Protein AF-A0A2V3I6J8-F1 (afdb_monomer)

pLDDT: mean 91.91, std 4.67, range [73.75, 97.56]

Radius of gyration: 16.34 Å; Cα contacts (8 Å, |Δi|>4): 91; chains: 1; bounding box: 39×35×38 Å

Solvent-accessible surface area (backbone atoms only — not comparable to full-atom values): 6960 Å² total; per-residue (Å²): 141,86,84,88,86,58,94,87,46,56,70,59,50,52,55,50,51,53,54,43,64,70,42,98,73,55,76,89,83,82,50,71,50,82,62,100,64,90,50,94,89,46,43,68,54,52,52,83,50,73,69,36,24,52,51,27,43,47,44,69,74,68,51,56,46,94,79,57,83,61,76,94,60,72,52,86,66,86,58,93,82,61,66,100,66,64,64,66,62,50,44,57,52,25,51,50,33,47,54,53,32,55,77,60,68,52,72,101

Secondary structure (DSSP, 8-state):
------TT-HHHHHHHHHHHHHSSSPPPP-EE---SS--TTEE----SSHHHHHHHHHHHTT--GGG----S--SSS--TT--S--HHHHHHHHHHHHHHHHHTT---

Sequence (108 aa):
MILHAHGDNVPEWGSLLELAASTSTPSPLVLTHQTPGEIPGMHNPGGFTDGDRAACFVRSLGVPAASITMLGTRSDAVGRWSGATDAENKLAKLQWMDKVLGTLDLEY

Foldseek 3Di:
DDDDDDPPCVVVVVVVVVVQVPDPDRDDDAAEDADPDDDPRHHHLDDDDPQLSVVSVCVVVVDALVNDDRDPQDLQADDPPPPPDDGVVVSVSSVVSVVSCVVRVHDD

Structure (mmCIF, N/CA/C/O backbone):
data_AF-A0A2V3I6J8-F1
#
_entry.id   AF-A0A2V3I6J8-F1
#
loop_
_atom_site.group_PDB
_atom_site.id
_atom_site.type_symbol
_atom_site.label_atom_id
_atom_site.label_alt_id
_atom_site.label_comp_id
_atom_site.label_asym_id
_atom_site.label_entity_id
_atom_site.label_seq_id
_atom_site.pdbx_PDB_ins_code
_atom_site.Cartn_x
_atom_site.Cartn_y
_atom_site.Cartn_z
_atom_site.occupancy
_atom_site.B_iso_or_equiv
_atom_site.auth_seq_id
_atom_site.auth_comp_id
_atom_site.auth_asym_id
_atom_site.auth_atom_id
_atom_site.pdbx_PDB_model_num
ATOM 1 N N . MET A 1 1 ? -14.092 -0.277 3.629 1.00 83.94 1 MET A N 1
ATOM 2 C CA . MET A 1 1 ? -13.647 0.916 2.873 1.00 83.94 1 MET A CA 1
ATOM 3 C C . MET A 1 1 ? -12.180 1.146 3.191 1.00 83.94 1 MET A C 1
ATOM 5 O O . MET A 1 1 ? -11.789 0.847 4.311 1.00 83.94 1 MET A O 1
ATOM 9 N N . ILE A 1 2 ? -11.388 1.622 2.231 1.00 86.94 2 ILE A N 1
ATOM 10 C CA . ILE A 1 2 ? -9.982 1.999 2.436 1.00 86.94 2 ILE A CA 1
ATOM 11 C C . ILE A 1 2 ? -9.876 3.481 2.097 1.00 86.94 2 ILE A C 1
ATOM 13 O O . ILE A 1 2 ? -10.405 3.908 1.073 1.00 86.94 2 ILE A O 1
ATOM 17 N N . LEU A 1 3 ? -9.225 4.250 2.962 1.00 89.12 3 LEU A N 1
ATOM 18 C CA . LEU A 1 3 ? -9.032 5.682 2.792 1.00 89.12 3 LEU A CA 1
ATOM 19 C C . LEU A 1 3 ? -7.527 5.970 2.812 1.00 89.12 3 LEU A C 1
ATOM 21 O O . LEU A 1 3 ? -6.818 5.484 3.692 1.00 89.12 3 LEU A O 1
ATOM 25 N N . HIS A 1 4 ? -7.040 6.726 1.830 1.00 88.56 4 HIS A N 1
ATOM 26 C CA . HIS A 1 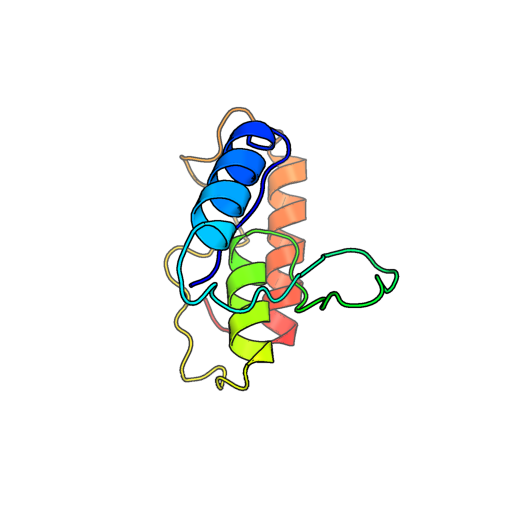4 ? -5.624 7.061 1.686 1.00 88.56 4 HIS A CA 1
ATOM 27 C C . HIS A 1 4 ? -5.399 8.535 2.034 1.00 88.56 4 HIS A C 1
ATOM 29 O O . HIS A 1 4 ? -5.993 9.418 1.417 1.00 88.56 4 HIS A O 1
ATOM 35 N N . ALA A 1 5 ? -4.579 8.793 3.054 1.00 86.81 5 ALA A N 1
ATOM 36 C CA . ALA A 1 5 ? -4.288 10.143 3.523 1.00 86.81 5 ALA A CA 1
ATOM 37 C C . ALA A 1 5 ? -3.107 10.757 2.765 1.00 86.81 5 ALA A C 1
ATOM 39 O O . ALA A 1 5 ? -2.118 10.075 2.500 1.00 86.81 5 ALA A O 1
ATOM 40 N N . HIS A 1 6 ? -3.187 12.059 2.495 1.00 85.50 6 HIS A N 1
ATOM 41 C CA . HIS A 1 6 ? -2.085 12.853 1.966 1.00 85.50 6 HIS A CA 1
ATOM 42 C C . HIS A 1 6 ? -1.726 13.968 2.960 1.00 85.50 6 HIS A C 1
ATOM 44 O O . HIS A 1 6 ? -2.444 14.240 3.917 1.00 85.50 6 HIS A O 1
ATOM 50 N N . GLY A 1 7 ? -0.562 14.596 2.792 1.00 84.69 7 GLY A N 1
ATOM 51 C CA . GLY A 1 7 ? -0.122 15.652 3.714 1.00 84.69 7 GLY A CA 1
ATOM 52 C C . GLY A 1 7 ? -0.928 16.951 3.601 1.00 84.69 7 GLY A C 1
ATOM 53 O O . GLY A 1 7 ? -0.861 17.793 4.489 1.00 84.69 7 GLY A O 1
ATOM 54 N N . ASP A 1 8 ? -1.677 17.119 2.517 1.00 89.25 8 ASP A N 1
ATOM 55 C CA . ASP A 1 8 ? -2.433 18.320 2.167 1.00 89.25 8 ASP A CA 1
ATOM 56 C C . ASP A 1 8 ? -3.919 18.255 2.552 1.00 89.25 8 ASP A C 1
ATOM 58 O O . ASP A 1 8 ? -4.595 19.273 2.454 1.00 89.25 8 ASP A O 1
ATOM 62 N N . ASN A 1 9 ? -4.417 17.110 3.037 1.00 91.00 9 ASN A N 1
ATOM 63 C CA . ASN A 1 9 ? -5.830 16.913 3.391 1.00 91.00 9 ASN A CA 1
ATOM 64 C C . ASN A 1 9 ? -6.086 16.723 4.898 1.00 91.00 9 ASN A C 1
ATOM 66 O O . ASN A 1 9 ? -7.078 16.121 5.313 1.00 91.00 9 ASN A O 1
ATOM 70 N N . VAL A 1 10 ? -5.172 17.213 5.742 1.00 93.06 10 VAL A N 1
ATOM 71 C CA . VAL A 1 10 ? -5.259 17.080 7.208 1.00 93.06 10 VAL A CA 1
ATOM 72 C C . VAL A 1 10 ? -6.557 17.672 7.788 1.00 93.06 10 VAL A C 1
ATOM 74 O O . VAL A 1 10 ? -7.172 16.993 8.616 1.00 93.06 10 VAL A O 1
ATOM 77 N N . PRO A 1 11 ? -7.020 18.878 7.388 1.00 94.44 11 PRO A N 1
ATOM 78 C CA . PRO A 1 11 ? -8.285 19.421 7.888 1.00 94.44 11 PRO A CA 1
ATOM 79 C C . PRO A 1 11 ? -9.488 18.524 7.564 1.00 94.44 11 PRO A C 1
ATOM 81 O O . PRO A 1 11 ? -10.317 18.260 8.434 1.00 94.44 11 PRO A O 1
ATOM 84 N N . GLU A 1 12 ? -9.553 17.998 6.340 1.00 94.31 12 GLU A N 1
ATOM 85 C CA . GLU A 1 12 ? -10.633 17.130 5.869 1.00 94.31 12 GLU A CA 1
ATOM 86 C C . GLU A 1 12 ? -10.683 15.818 6.655 1.00 94.31 12 GLU A C 1
ATOM 88 O O . GLU A 1 12 ? -11.767 15.341 6.999 1.00 94.31 12 GLU A O 1
ATOM 93 N N . TRP A 1 13 ? -9.523 15.254 7.000 1.00 93.25 13 TRP A N 1
ATOM 94 C CA . TRP A 1 13 ? -9.452 14.090 7.883 1.00 93.25 13 TRP A CA 1
ATOM 95 C C . TRP A 1 13 ? -10.029 14.365 9.266 1.00 93.25 13 TRP A C 1
ATOM 97 O O . TRP A 1 13 ? -10.760 13.523 9.785 1.00 93.25 13 TRP A O 1
ATOM 107 N N . GLY A 1 14 ? -9.749 15.537 9.843 1.00 93.19 14 GLY A N 1
ATOM 108 C CA . GLY A 1 14 ? -10.341 15.954 11.115 1.00 93.19 14 GLY A CA 1
ATOM 109 C C . GLY A 1 14 ? -11.868 15.947 11.051 1.00 93.19 14 GLY A C 1
ATOM 110 O O . GLY A 1 14 ? -12.518 15.270 11.847 1.00 93.19 14 GLY A O 1
ATOM 111 N N . SER A 1 15 ? -12.440 16.598 10.035 1.00 94.06 15 SER A N 1
ATOM 112 C CA . SER A 1 15 ? -13.894 16.636 9.838 1.00 94.06 15 SER A CA 1
ATOM 113 C C . SER A 1 15 ? -14.507 15.252 9.592 1.00 94.06 15 SER A C 1
ATOM 115 O O . SER A 1 15 ? -15.591 14.959 10.095 1.00 94.06 15 SER A O 1
ATOM 117 N N . LEU A 1 16 ? -13.826 14.372 8.851 1.00 92.00 16 LEU A N 1
ATOM 118 C CA . LEU A 1 16 ? -14.287 12.997 8.630 1.00 92.00 16 LEU A CA 1
ATOM 119 C C . LEU A 1 16 ? -14.296 12.175 9.923 1.00 92.00 16 LEU A C 1
ATOM 121 O O . LEU A 1 16 ? -15.228 11.401 10.148 1.00 92.00 16 LEU A O 1
ATOM 125 N N . LEU A 1 17 ? -13.284 12.341 10.776 1.00 91.94 17 LEU A N 1
ATOM 126 C CA . LEU A 1 17 ? -13.207 11.656 12.065 1.00 91.94 17 LEU A CA 1
ATOM 127 C C . LEU A 1 17 ? -14.282 12.160 13.034 1.00 91.94 17 LEU A C 1
ATOM 129 O O . LEU A 1 17 ? -14.926 11.342 13.689 1.00 91.94 17 LEU A O 1
ATOM 133 N N . GLU A 1 18 ? -14.529 13.471 13.082 1.00 94.06 18 GLU A N 1
ATOM 134 C CA . GLU A 1 18 ? -15.628 14.057 13.861 1.00 94.06 18 GLU A CA 1
ATOM 135 C C . GLU A 1 18 ? -16.987 13.522 13.399 1.00 94.06 18 GLU A C 1
ATOM 137 O O . GLU A 1 18 ? -17.797 13.074 14.216 1.00 94.06 18 GLU A O 1
ATOM 142 N N . LEU A 1 19 ? -17.215 13.487 12.082 1.00 92.25 19 LEU A N 1
ATOM 143 C CA . LEU A 1 19 ? -18.431 12.924 11.507 1.00 92.25 19 LEU A CA 1
ATOM 144 C C . LEU A 1 19 ? -18.592 11.449 11.893 1.00 92.25 19 LEU A C 1
ATOM 146 O O . LEU A 1 19 ? -19.658 11.063 12.372 1.00 92.25 19 LEU A O 1
ATOM 150 N N . ALA A 1 20 ? -17.547 10.633 11.738 1.00 91.06 20 ALA A N 1
ATOM 151 C CA . ALA A 1 20 ? -17.584 9.214 12.086 1.00 91.06 20 ALA A CA 1
ATOM 152 C C . ALA A 1 20 ? -17.875 8.994 13.581 1.00 91.06 20 ALA A C 1
ATOM 154 O O . ALA A 1 20 ? -18.705 8.150 13.929 1.00 91.06 20 ALA A O 1
ATOM 155 N N . ALA A 1 21 ? -17.246 9.786 14.454 1.00 92.12 21 ALA A N 1
ATOM 156 C CA . ALA A 1 21 ? -17.447 9.735 15.900 1.00 92.12 21 ALA A CA 1
ATOM 157 C C . ALA A 1 21 ? -18.855 10.183 16.329 1.00 92.12 21 ALA A C 1
ATOM 159 O O . ALA A 1 21 ? -19.355 9.713 17.347 1.00 92.12 21 ALA A O 1
ATOM 160 N N . SER A 1 22 ? -19.509 11.056 15.554 1.00 94.12 22 SER A N 1
ATOM 161 C CA . SER A 1 22 ? -20.877 11.519 15.835 1.00 94.12 22 SER A CA 1
ATOM 162 C C . SER A 1 22 ? -21.967 10.481 15.524 1.00 94.12 22 SER A C 1
ATOM 164 O O . SER A 1 22 ? -23.118 10.649 15.930 1.00 94.12 22 SER A O 1
ATOM 166 N N . THR A 1 23 ? -21.630 9.401 14.808 1.00 93.19 23 THR A N 1
ATOM 167 C CA . THR A 1 23 ? -22.589 8.335 14.492 1.00 93.19 23 THR A CA 1
ATOM 168 C C . THR A 1 23 ? -22.887 7.469 15.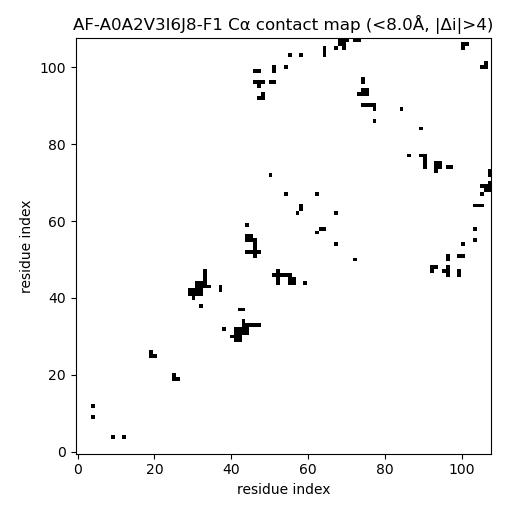719 1.00 93.19 23 THR A C 1
ATOM 170 O O . THR A 1 23 ? -22.019 7.225 16.551 1.00 93.19 23 THR A O 1
ATOM 173 N N . SER A 1 24 ? -24.114 6.945 15.830 1.00 94.06 24 SER A N 1
ATOM 174 C CA . SER A 1 24 ? -24.516 6.086 16.961 1.00 94.06 24 SER A CA 1
ATOM 175 C C . SER A 1 24 ? -23.720 4.780 17.056 1.00 94.06 24 SER A C 1
ATOM 177 O O . SER A 1 24 ? -23.685 4.147 18.108 1.00 94.06 24 SER A O 1
ATOM 179 N N . THR A 1 25 ? -23.107 4.361 15.949 1.00 92.25 25 THR A N 1
ATOM 180 C CA . THR A 1 25 ? -22.283 3.155 15.836 1.00 92.25 25 THR A CA 1
ATOM 181 C C . THR A 1 25 ? -21.061 3.458 14.963 1.00 92.25 25 THR A C 1
ATOM 183 O O . THR A 1 25 ? -21.080 3.149 13.765 1.00 92.25 25 THR A O 1
ATOM 186 N N . PRO A 1 26 ? -20.008 4.081 15.524 1.00 90.00 26 PRO A N 1
ATOM 187 C CA . PRO A 1 26 ? -18.806 4.408 14.769 1.00 90.00 26 PRO A CA 1
ATOM 188 C C . PRO A 1 26 ? -18.173 3.151 14.173 1.00 90.00 26 PRO A C 1
ATOM 190 O O . PRO A 1 26 ? -18.055 2.119 14.836 1.00 90.00 26 PRO A O 1
ATOM 193 N N . SER A 1 27 ? -17.766 3.231 12.906 1.00 86.25 27 SER A N 1
ATOM 194 C CA . SER A 1 27 ? -17.056 2.124 12.261 1.00 86.25 27 SER A CA 1
ATOM 195 C C . SER A 1 27 ? -15.679 1.929 12.908 1.00 86.25 27 SER A C 1
ATOM 197 O O . SER A 1 27 ? -15.000 2.925 13.170 1.00 86.25 27 SER A O 1
ATOM 199 N N . PRO A 1 28 ? -15.225 0.681 13.135 1.00 88.75 28 PRO A N 1
ATOM 200 C CA . PRO A 1 28 ? -13.871 0.427 13.608 1.00 88.75 28 PRO A CA 1
ATOM 201 C C . PRO A 1 28 ? -12.833 1.031 12.660 1.00 88.75 28 PRO A C 1
ATOM 203 O O . PRO A 1 28 ? -12.923 0.865 11.441 1.00 88.75 28 PRO A O 1
ATOM 206 N N . LEU A 1 29 ? -11.835 1.705 13.227 1.00 91.06 29 LEU A N 1
ATOM 207 C CA . LEU A 1 29 ? -10.703 2.244 12.483 1.00 91.06 29 LEU A CA 1
ATOM 208 C C . LEU A 1 29 ? -9.502 1.320 12.656 1.00 91.06 29 LEU A C 1
ATOM 210 O O . LEU A 1 29 ? -9.079 1.040 13.775 1.00 91.06 29 LEU A O 1
ATOM 214 N N . VAL A 1 30 ? -8.949 0.869 11.533 1.00 92.06 30 VAL A N 1
ATOM 215 C CA . VAL A 1 30 ? -7.684 0.134 11.488 1.00 92.06 30 VAL A CA 1
ATOM 216 C C . VAL A 1 30 ? -6.652 1.056 10.867 1.00 92.06 30 VAL A C 1
ATOM 218 O O . VAL A 1 30 ? -6.777 1.454 9.709 1.00 92.06 30 VAL A O 1
ATOM 221 N N . LEU A 1 31 ? -5.653 1.429 11.657 1.00 93.88 31 LEU A N 1
ATOM 222 C CA . LEU A 1 31 ? -4.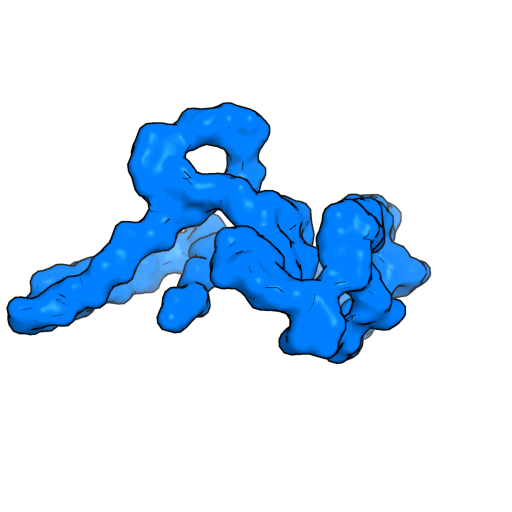613 2.346 11.225 1.00 93.88 31 LEU A CA 1
ATOM 223 C C . LEU A 1 31 ? -3.516 1.594 10.474 1.00 93.88 31 LEU A C 1
ATOM 225 O O . LEU A 1 31 ? -3.087 0.517 10.890 1.00 93.88 31 LEU A O 1
ATOM 229 N N . THR A 1 32 ? -3.029 2.189 9.387 1.00 94.50 32 THR A N 1
ATOM 230 C CA . THR A 1 32 ? -1.921 1.634 8.603 1.00 94.50 32 THR A CA 1
ATOM 231 C C . THR A 1 32 ? -0.779 2.622 8.439 1.00 94.50 32 THR A C 1
ATOM 233 O O . THR A 1 32 ? -1.022 3.826 8.383 1.00 94.50 32 THR A O 1
ATOM 236 N N . HIS A 1 33 ? 0.449 2.125 8.310 1.00 93.50 33 HIS A N 1
ATOM 237 C CA . HIS A 1 33 ? 1.644 2.940 8.080 1.00 93.50 33 HIS A CA 1
ATOM 238 C C . HIS A 1 33 ? 2.612 2.270 7.094 1.00 93.50 33 HIS A C 1
ATOM 240 O O . HIS A 1 33 ? 2.470 1.094 6.776 1.00 93.50 33 HIS A O 1
ATOM 246 N N . GLN A 1 34 ? 3.598 3.027 6.602 1.00 90.75 34 GLN A N 1
ATOM 247 C CA . GLN A 1 34 ? 4.643 2.566 5.674 1.00 90.75 34 GLN A CA 1
ATOM 248 C C . GLN A 1 34 ? 6.020 3.039 6.154 1.00 90.75 34 GLN A C 1
ATOM 250 O O . GLN A 1 34 ? 6.822 3.589 5.401 1.00 90.75 34 GLN A O 1
ATOM 255 N N . THR A 1 35 ? 6.274 2.867 7.449 1.00 91.88 35 THR A N 1
ATOM 256 C CA . THR A 1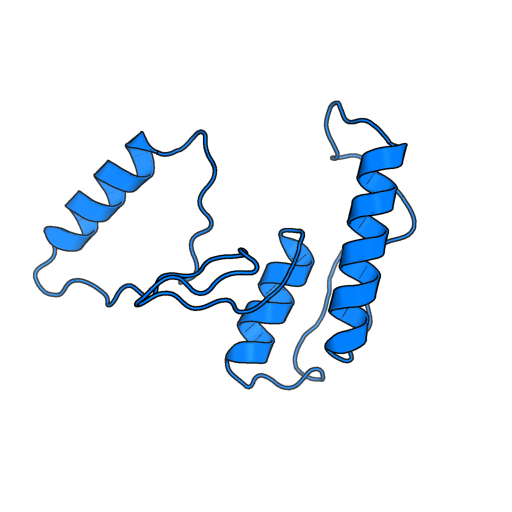 35 ? 7.575 3.152 8.065 1.00 91.88 35 THR A CA 1
ATOM 257 C C . THR A 1 35 ? 8.324 1.848 8.332 1.00 91.88 35 THR A C 1
ATOM 259 O O . THR A 1 35 ? 7.679 0.832 8.592 1.00 91.88 35 THR A O 1
ATOM 262 N N . PRO A 1 36 ? 9.671 1.856 8.319 1.00 90.38 36 PRO A N 1
ATOM 263 C CA . PRO A 1 36 ? 10.457 0.674 8.679 1.00 90.38 36 PRO A CA 1
ATOM 264 C C . PRO A 1 36 ? 10.261 0.235 10.135 1.00 90.38 36 PRO A C 1
ATOM 266 O O . PRO A 1 36 ? 10.367 -0.946 10.439 1.00 90.38 36 PRO A O 1
ATOM 269 N N . GLY A 1 37 ? 10.008 1.190 11.035 1.00 94.25 37 GLY A N 1
ATOM 270 C CA . GLY A 1 37 ? 9.721 0.916 12.440 1.00 94.25 37 GLY A CA 1
ATOM 271 C C . GLY A 1 37 ? 8.246 0.620 12.679 1.00 94.25 37 GLY A C 1
ATOM 272 O O . GLY A 1 37 ? 7.387 1.118 11.947 1.00 94.25 37 GLY A O 1
ATOM 273 N N . GLU A 1 38 ? 7.973 -0.149 13.728 1.00 95.19 38 GLU A N 1
ATOM 274 C CA . GLU A 1 38 ? 6.622 -0.400 14.222 1.00 95.19 38 GLU A CA 1
ATOM 275 C C . GLU A 1 38 ? 6.027 0.857 14.859 1.00 95.19 38 GLU A C 1
ATOM 277 O O . GLU A 1 38 ? 6.716 1.612 15.551 1.00 95.19 38 GLU A O 1
ATOM 282 N N . ILE A 1 39 ? 4.726 1.059 14.651 1.00 96.88 39 ILE A N 1
ATOM 283 C CA . ILE A 1 39 ? 3.953 2.077 15.357 1.00 96.88 39 ILE A CA 1
ATOM 284 C C . ILE A 1 39 ? 2.873 1.346 16.163 1.00 96.88 39 ILE A C 1
ATOM 286 O O . ILE A 1 39 ? 2.045 0.657 15.560 1.00 96.88 39 ILE A O 1
ATOM 290 N N . PRO A 1 40 ? 2.863 1.454 17.507 1.00 96.44 40 PRO A N 1
ATOM 291 C CA . PRO A 1 40 ? 1.900 0.741 18.340 1.00 96.44 40 PRO A CA 1
ATOM 292 C C . PRO A 1 40 ? 0.453 0.961 17.883 1.00 96.44 40 PRO A C 1
ATOM 294 O O . PRO A 1 40 ? 0.003 2.096 17.742 1.00 96.44 40 PRO A O 1
ATOM 297 N N . GLY A 1 41 ? -0.275 -0.135 17.657 1.00 95.06 41 GLY A N 1
ATOM 298 C CA . GLY A 1 41 ? -1.675 -0.102 17.219 1.00 95.06 41 GLY A CA 1
ATOM 299 C C . GLY A 1 41 ? -1.893 0.174 15.726 1.00 95.06 41 GLY A C 1
ATOM 300 O O . GLY A 1 41 ? -3.041 0.324 15.312 1.00 95.06 41 GLY A O 1
ATOM 301 N N . MET A 1 42 ? -0.833 0.234 14.914 1.00 96.31 42 MET A N 1
ATOM 302 C CA . MET A 1 42 ? -0.923 0.372 13.458 1.00 96.31 42 MET A CA 1
ATOM 303 C C . MET A 1 42 ? -0.318 -0.844 12.745 1.00 96.31 42 MET A C 1
ATOM 305 O O . MET A 1 42 ? 0.537 -1.540 13.287 1.00 96.31 42 MET A O 1
ATOM 309 N N . HIS A 1 43 ? -0.743 -1.077 11.502 1.00 95.25 43 HIS A N 1
ATOM 310 C CA . HIS A 1 43 ? -0.252 -2.176 10.668 1.00 95.25 43 HIS A CA 1
ATOM 311 C C . HIS A 1 43 ? 0.492 -1.667 9.434 1.00 95.25 43 HIS A C 1
ATOM 313 O O . HIS A 1 43 ? 0.054 -0.722 8.780 1.00 95.25 43 HIS A O 1
ATOM 319 N N . ASN A 1 44 ? 1.584 -2.327 9.060 1.00 95.25 44 ASN A N 1
ATOM 320 C CA . ASN A 1 44 ? 2.262 -2.061 7.796 1.00 95.25 44 ASN A CA 1
ATOM 321 C C . ASN A 1 44 ? 1.970 -3.189 6.795 1.00 95.25 44 ASN A C 1
ATOM 323 O O . ASN A 1 44 ? 2.607 -4.238 6.876 1.00 95.25 44 ASN A O 1
ATOM 327 N N . PRO A 1 45 ? 1.020 -3.009 5.856 1.00 94.31 45 PRO A N 1
ATOM 328 C CA . PRO A 1 45 ? 0.744 -4.011 4.827 1.00 94.31 45 PRO A CA 1
ATOM 329 C C . PRO A 1 45 ? 1.850 -4.091 3.760 1.00 94.31 45 PRO A C 1
ATOM 331 O O . PRO A 1 45 ? 1.859 -5.031 2.971 1.00 94.31 45 PRO A O 1
ATOM 334 N N . GLY A 1 46 ? 2.765 -3.117 3.715 1.00 94.19 46 GLY A N 1
ATOM 335 C CA . GLY A 1 46 ? 3.766 -2.950 2.667 1.00 94.19 46 GLY A CA 1
ATOM 336 C C . GLY A 1 46 ? 3.349 -1.960 1.573 1.00 94.19 46 GLY A C 1
ATOM 337 O O . GLY A 1 46 ? 2.343 -1.248 1.681 1.00 94.19 46 GLY A O 1
ATOM 338 N N . GLY A 1 47 ? 4.154 -1.924 0.512 1.00 93.81 47 GLY A N 1
ATOM 339 C CA . GLY A 1 47 ? 3.961 -1.058 -0.648 1.00 93.81 47 GLY A CA 1
ATOM 340 C C . GLY A 1 47 ? 4.717 0.263 -0.559 1.00 93.81 47 GLY A C 1
ATOM 341 O O . GLY A 1 47 ? 5.013 0.778 0.521 1.00 93.81 47 GLY A O 1
ATOM 342 N N . PHE A 1 48 ? 5.024 0.817 -1.724 1.00 91.88 48 PHE A N 1
ATOM 343 C CA . PHE A 1 48 ? 5.795 2.040 -1.881 1.00 91.88 48 PHE A CA 1
ATOM 344 C C . PHE A 1 48 ? 4.982 3.132 -2.588 1.00 91.88 48 PHE A C 1
ATOM 346 O O . PHE A 1 48 ? 4.806 4.224 -2.041 1.00 91.88 48 PHE A O 1
ATOM 353 N N . THR A 1 49 ? 4.421 2.828 -3.758 1.00 91.19 49 THR A N 1
ATOM 354 C CA . THR A 1 49 ? 3.478 3.690 -4.490 1.00 91.19 49 THR A CA 1
ATOM 355 C C . THR A 1 49 ? 2.028 3.358 -4.116 1.00 91.19 49 THR A C 1
ATOM 357 O O . THR A 1 49 ? 1.770 2.448 -3.331 1.00 91.19 49 THR A O 1
ATOM 360 N N . ASP A 1 50 ? 1.053 4.091 -4.650 1.00 89.31 50 ASP A N 1
ATOM 361 C CA . ASP A 1 50 ? -0.359 3.831 -4.334 1.00 89.31 50 ASP A CA 1
ATOM 362 C C . ASP A 1 50 ? -0.849 2.500 -4.932 1.00 89.31 50 ASP A C 1
ATOM 364 O O . ASP A 1 50 ? -1.656 1.801 -4.318 1.00 89.31 50 ASP A O 1
ATOM 368 N N . GLY A 1 51 ? -0.322 2.112 -6.101 1.00 90.06 51 GLY A N 1
ATOM 369 C CA . GLY A 1 51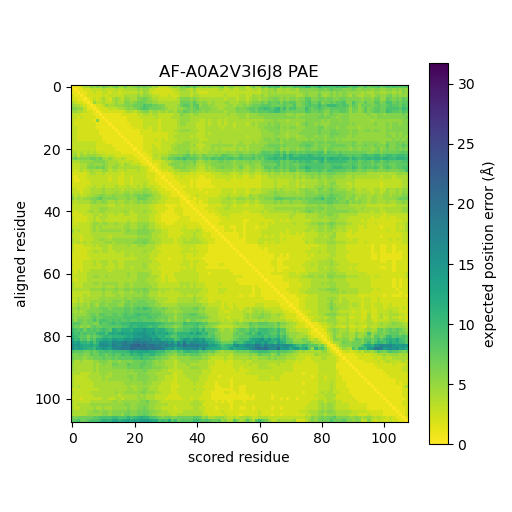 ? -0.724 0.895 -6.813 1.00 90.06 51 GLY A CA 1
ATOM 370 C C . GLY A 1 51 ? -0.287 -0.393 -6.112 1.00 90.06 51 GLY A C 1
ATOM 371 O O . GLY A 1 51 ? -1.117 -1.241 -5.788 1.00 90.06 51 GLY A O 1
ATOM 372 N N . ASP A 1 52 ? 1.006 -0.533 -5.820 1.00 94.44 52 ASP A N 1
ATOM 373 C CA . ASP A 1 52 ? 1.541 -1.685 -5.080 1.00 94.44 52 ASP A CA 1
ATOM 374 C C . ASP A 1 52 ? 1.094 -1.698 -3.614 1.00 94.44 52 ASP A C 1
ATOM 376 O O . ASP A 1 52 ? 0.909 -2.770 -3.047 1.00 94.44 52 ASP A O 1
ATOM 380 N N . ARG A 1 53 ? 0.807 -0.540 -3.007 1.00 94.12 53 ARG A N 1
ATOM 381 C CA . ARG A 1 53 ? 0.190 -0.478 -1.671 1.00 94.12 53 ARG A CA 1
ATOM 382 C C . ARG A 1 53 ? -1.214 -1.074 -1.642 1.00 94.12 53 ARG A C 1
ATOM 384 O O . ARG A 1 53 ? -1.543 -1.776 -0.686 1.00 94.12 53 ARG A O 1
ATOM 391 N N . ALA A 1 54 ? -2.028 -0.846 -2.673 1.00 93.75 54 ALA A N 1
ATOM 392 C CA . ALA A 1 54 ? -3.334 -1.492 -2.784 1.00 93.75 54 ALA A CA 1
ATOM 393 C C . ALA A 1 54 ? -3.196 -3.022 -2.896 1.00 93.75 54 ALA A C 1
ATOM 395 O O . ALA A 1 54 ? -3.904 -3.757 -2.205 1.00 93.75 54 ALA A O 1
ATOM 396 N N . ALA A 1 55 ? -2.238 -3.499 -3.696 1.00 95.94 5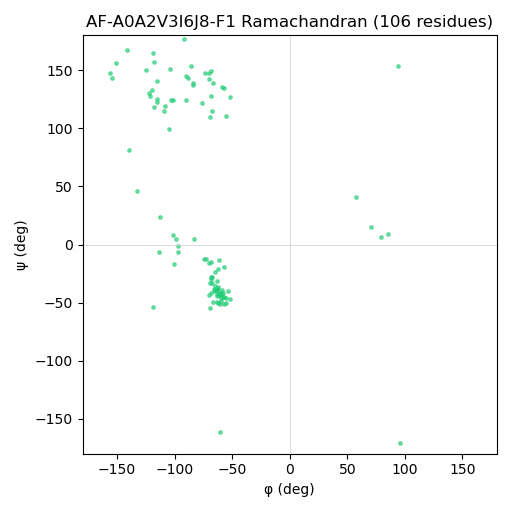5 ALA A N 1
ATOM 397 C CA . ALA A 1 55 ? -1.937 -4.922 -3.827 1.00 95.94 55 ALA A CA 1
ATOM 398 C C . ALA A 1 55 ? -1.463 -5.543 -2.501 1.00 95.94 55 ALA A C 1
ATOM 400 O O . ALA A 1 55 ? -2.033 -6.536 -2.048 1.00 95.94 55 ALA A O 1
ATOM 401 N N . CYS A 1 56 ? -0.484 -4.923 -1.839 1.00 96.19 56 CYS A N 1
ATOM 402 C CA . CYS A 1 56 ? 0.002 -5.294 -0.510 1.00 96.19 56 CYS A CA 1
ATOM 403 C C . CYS A 1 56 ? -1.137 -5.410 0.509 1.00 96.19 56 CYS A C 1
ATOM 405 O O . CYS A 1 56 ? -1.244 -6.411 1.216 1.00 96.19 56 CYS A O 1
ATOM 407 N N . PHE A 1 57 ? -2.032 -4.420 0.546 1.00 95.06 57 PHE A N 1
ATOM 408 C CA . PHE A 1 57 ? -3.173 -4.428 1.455 1.00 95.06 57 PHE A CA 1
ATOM 409 C C . PHE A 1 57 ? -4.088 -5.631 1.206 1.00 95.06 57 PHE A C 1
ATOM 411 O O . PHE A 1 57 ? -4.387 -6.385 2.131 1.00 95.06 57 PHE A O 1
ATOM 418 N N . VAL A 1 58 ? -4.495 -5.862 -0.042 1.00 94.94 58 VAL A N 1
ATOM 419 C CA . VAL A 1 58 ? -5.402 -6.966 -0.390 1.00 94.94 58 VAL A CA 1
ATOM 420 C C . VAL A 1 58 ? -4.742 -8.331 -0.143 1.00 94.94 58 VAL A C 1
ATOM 422 O O . VAL A 1 58 ? -5.383 -9.231 0.402 1.00 94.94 58 VAL A O 1
ATOM 425 N N . ARG A 1 59 ? -3.441 -8.473 -0.435 1.00 96.62 59 ARG A N 1
ATOM 426 C CA . ARG A 1 59 ? -2.662 -9.680 -0.105 1.00 96.62 59 ARG A CA 1
ATOM 427 C C . ARG A 1 59 ? -2.568 -9.908 1.407 1.00 96.62 59 ARG A C 1
ATOM 429 O O . ARG A 1 59 ? -2.705 -11.048 1.843 1.00 96.62 59 ARG A O 1
ATOM 436 N N . SER A 1 60 ? -2.418 -8.850 2.211 1.00 94.62 60 SER A N 1
ATOM 437 C CA . SER A 1 60 ? -2.375 -8.942 3.683 1.00 94.62 60 SER A CA 1
ATOM 438 C C . SER A 1 60 ? -3.690 -9.434 4.302 1.00 94.62 60 SER A C 1
ATOM 440 O O . SER A 1 60 ? -3.685 -10.030 5.376 1.00 94.62 60 SER A O 1
ATOM 442 N N . LEU A 1 61 ? -4.811 -9.260 3.591 1.00 94.06 61 LEU A N 1
ATOM 443 C CA . LEU A 1 61 ? -6.120 -9.802 3.964 1.00 94.06 61 LEU A CA 1
ATOM 444 C C . LEU A 1 61 ? -6.318 -11.268 3.538 1.00 94.06 61 LEU A C 1
ATOM 446 O O . LEU A 1 61 ? -7.407 -11.813 3.707 1.00 94.06 61 LEU A O 1
ATOM 450 N N . GLY A 1 62 ? -5.291 -11.912 2.977 1.00 96.06 62 GLY A N 1
ATOM 451 C CA . GLY A 1 62 ? -5.332 -13.318 2.574 1.00 96.06 62 GLY A CA 1
ATOM 452 C C . GLY A 1 62 ? -5.914 -13.568 1.182 1.00 96.06 62 GLY A C 1
ATOM 453 O O . GLY A 1 62 ? -6.133 -14.721 0.816 1.00 96.06 62 GLY A O 1
ATOM 454 N N . VAL A 1 63 ? -6.153 -12.525 0.381 1.00 97.56 63 VAL A N 1
ATOM 455 C CA . VAL A 1 63 ? -6.619 -12.709 -1.000 1.00 97.56 63 VAL A CA 1
ATOM 456 C C . VAL A 1 63 ? -5.494 -13.335 -1.838 1.00 97.56 63 VAL A C 1
ATOM 458 O O . VAL A 1 63 ? -4.364 -12.829 -1.828 1.00 97.56 63 VAL A O 1
ATOM 461 N N . PRO A 1 64 ? -5.751 -14.442 -2.558 1.00 97.19 64 PRO A N 1
ATOM 462 C CA . PRO A 1 64 ? -4.734 -15.087 -3.381 1.00 97.19 64 PRO A CA 1
ATOM 463 C C . PRO A 1 64 ? -4.383 -14.226 -4.600 1.00 97.19 64 PRO A C 1
ATOM 465 O O . PRO A 1 64 ? -5.247 -13.548 -5.153 1.00 97.19 64 PRO A O 1
ATOM 468 N N . ALA A 1 65 ? -3.127 -14.293 -5.052 1.00 96.69 65 ALA A N 1
ATOM 469 C CA . ALA A 1 65 ? -2.640 -13.543 -6.215 1.00 96.69 65 ALA A CA 1
ATOM 470 C C . ALA A 1 65 ? -3.502 -13.773 -7.470 1.00 96.69 65 ALA A C 1
ATOM 472 O O . ALA A 1 65 ? -3.863 -12.824 -8.154 1.00 96.69 65 ALA A O 1
ATOM 473 N N . ALA A 1 66 ? -3.952 -15.012 -7.693 1.00 96.81 66 ALA A N 1
ATOM 474 C CA . ALA A 1 66 ? -4.835 -15.379 -8.804 1.00 96.81 66 ALA A CA 1
ATOM 475 C C . ALA A 1 66 ? -6.215 -14.682 -8.794 1.00 96.81 66 ALA A C 1
ATOM 477 O O . ALA A 1 66 ? -6.941 -14.745 -9.782 1.00 96.81 66 ALA A O 1
ATOM 478 N N . SER A 1 67 ? -6.606 -14.047 -7.685 1.00 97.19 67 SER A N 1
ATOM 479 C CA . SER A 1 67 ? -7.842 -13.260 -7.566 1.00 97.19 67 SER A CA 1
ATOM 480 C C . SER A 1 67 ? -7.606 -11.752 -7.659 1.00 97.19 67 SER A C 1
ATOM 482 O O . SER A 1 67 ? -8.525 -10.974 -7.408 1.00 97.19 67 SER A O 1
ATOM 484 N N . ILE A 1 68 ? -6.389 -11.328 -7.997 1.00 96.19 68 ILE A N 1
ATOM 485 C CA . ILE A 1 68 ? -6.016 -9.925 -8.140 1.00 96.19 68 ILE A CA 1
ATOM 486 C C . ILE A 1 68 ? -5.657 -9.685 -9.602 1.00 96.19 68 ILE A C 1
ATOM 488 O O . ILE A 1 68 ? -4.810 -10.363 -10.171 1.00 96.19 68 ILE A O 1
ATOM 492 N N . THR A 1 69 ? -6.310 -8.702 -10.214 1.00 95.81 69 THR A N 1
ATOM 493 C CA . THR A 1 69 ? -5.993 -8.251 -11.571 1.00 95.81 69 THR A CA 1
ATOM 494 C C . THR A 1 69 ? -5.488 -6.823 -11.504 1.00 95.81 69 THR A C 1
ATOM 496 O O . THR A 1 69 ? -6.191 -5.933 -11.022 1.00 95.81 69 THR A O 1
ATOM 499 N N . MET A 1 70 ? -4.276 -6.607 -12.004 1.00 93.94 70 MET A N 1
ATOM 500 C CA . MET A 1 70 ? -3.665 -5.289 -12.102 1.00 93.94 70 MET A CA 1
ATOM 501 C C . MET A 1 70 ? -4.036 -4.670 -13.451 1.00 93.94 70 MET A C 1
ATOM 503 O O . MET A 1 70 ? -3.835 -5.277 -14.499 1.00 93.94 70 MET A O 1
ATOM 507 N N . LEU A 1 71 ? -4.627 -3.474 -13.442 1.00 92.31 71 LEU A N 1
ATOM 508 C CA . LEU A 1 71 ? -5.065 -2.785 -14.658 1.00 92.31 71 LEU A CA 1
ATOM 509 C C . LEU A 1 71 ? -4.378 -1.427 -14.770 1.00 92.31 71 LEU A C 1
ATOM 511 O O . LEU A 1 71 ? -4.434 -0.612 -13.850 1.00 92.31 71 LEU A O 1
ATOM 515 N N . GLY A 1 72 ? -3.758 -1.169 -15.924 1.00 89.44 72 GLY A N 1
ATOM 516 C CA . GLY A 1 72 ? -3.057 0.093 -16.185 1.00 89.44 72 GLY A CA 1
ATOM 517 C C . GLY A 1 72 ? -1.759 0.263 -15.388 1.00 89.44 72 GLY A C 1
ATOM 518 O O . GLY A 1 72 ? -1.238 1.377 -15.302 1.00 89.44 72 GLY A O 1
ATOM 519 N N . THR A 1 73 ? -1.244 -0.818 -14.805 1.00 90.94 73 THR A N 1
ATOM 520 C CA . THR A 1 73 ? 0.025 -0.852 -14.076 1.00 90.94 73 THR A CA 1
ATOM 521 C C . THR A 1 73 ? 1.172 -1.050 -15.060 1.00 90.94 73 THR A C 1
ATOM 523 O O . THR A 1 73 ? 1.064 -1.826 -16.000 1.00 90.94 73 THR A O 1
ATOM 526 N N . ARG A 1 74 ? 2.264 -0.307 -14.881 1.00 90.50 74 ARG A N 1
ATOM 527 C CA . ARG A 1 74 ? 3.478 -0.442 -15.691 1.00 90.50 74 ARG A CA 1
ATOM 528 C C . ARG A 1 74 ? 4.685 0.076 -14.926 1.00 90.50 74 ARG A C 1
ATOM 530 O O . ARG A 1 74 ? 4.552 1.037 -14.168 1.00 90.50 74 ARG A O 1
ATOM 537 N N . SER A 1 75 ? 5.849 -0.520 -15.152 1.00 89.88 75 SER A N 1
ATOM 538 C CA . SER A 1 75 ? 7.098 -0.162 -14.465 1.00 89.88 75 SER A CA 1
ATOM 539 C C . SER A 1 75 ? 8.170 0.447 -15.377 1.00 89.88 75 SER A C 1
ATOM 541 O O . SER A 1 75 ? 9.201 0.926 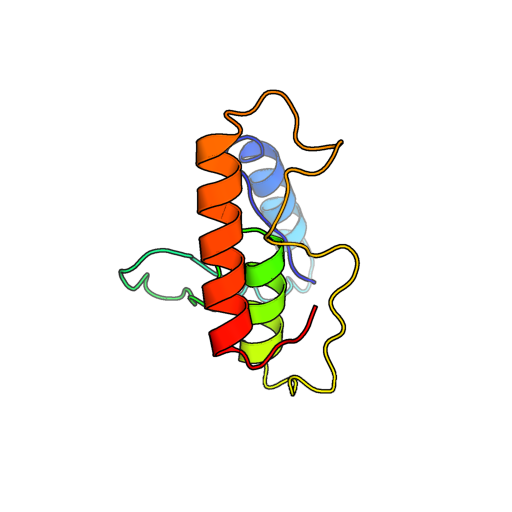-14.905 1.00 89.88 75 SER A O 1
ATOM 543 N N . ASP A 1 76 ? 7.912 0.460 -16.683 1.00 90.19 76 ASP A N 1
ATOM 544 C CA . ASP A 1 76 ? 8.876 0.737 -17.750 1.00 90.19 76 ASP A CA 1
ATOM 545 C C . ASP A 1 76 ? 8.803 2.169 -18.309 1.00 90.19 76 ASP A C 1
ATOM 547 O O . ASP A 1 76 ? 9.734 2.619 -18.975 1.00 90.19 76 ASP A O 1
ATOM 551 N N . ALA A 1 77 ? 7.716 2.907 -18.057 1.00 88.81 77 ALA A N 1
ATOM 552 C CA . ALA A 1 77 ? 7.583 4.283 -18.524 1.00 88.81 77 ALA A CA 1
ATOM 553 C C . ALA A 1 77 ? 6.715 5.163 -17.623 1.00 88.81 77 ALA A C 1
ATOM 555 O O . ALA A 1 77 ? 5.799 4.717 -16.930 1.00 88.81 77 ALA A O 1
ATOM 556 N N . VAL A 1 78 ? 6.970 6.467 -17.714 1.00 86.56 78 VAL A N 1
ATOM 557 C CA . VAL A 1 78 ? 6.190 7.504 -17.041 1.00 86.56 78 VAL A CA 1
ATOM 558 C C . VAL A 1 78 ? 4.866 7.711 -17.781 1.00 86.56 78 VAL A C 1
ATOM 560 O O . VAL A 1 78 ? 4.835 8.028 -18.968 1.00 86.56 78 VAL A O 1
ATOM 563 N N . GLY A 1 79 ? 3.747 7.531 -17.077 1.00 84.44 79 GLY A N 1
ATOM 564 C CA . GLY A 1 79 ? 2.418 7.735 -17.650 1.00 84.44 79 GLY A CA 1
ATOM 565 C C . GLY A 1 79 ? 2.139 9.207 -17.966 1.00 84.44 79 GLY A C 1
ATOM 566 O O . GLY A 1 79 ? 2.585 10.089 -17.236 1.00 84.44 79 GLY A O 1
ATOM 567 N N . ARG A 1 80 ? 1.320 9.465 -18.995 1.00 84.62 80 ARG A N 1
ATOM 568 C CA . ARG A 1 80 ? 0.937 10.818 -19.464 1.00 84.62 80 ARG A CA 1
ATOM 569 C C . ARG A 1 80 ? 0.286 11.726 -18.411 1.00 84.62 80 ARG A C 1
ATOM 571 O O . ARG A 1 80 ? 0.224 12.931 -18.603 1.00 84.62 80 ARG A O 1
ATOM 578 N N . TRP A 1 81 ? -0.238 11.134 -17.338 1.00 81.62 81 TRP A N 1
ATOM 579 C CA . TRP A 1 81 ? -0.888 11.832 -16.223 1.00 81.62 81 TRP A CA 1
ATOM 580 C C . TRP A 1 81 ? 0.040 12.027 -15.022 1.00 81.62 81 TRP A C 1
ATOM 582 O O . TRP A 1 81 ? -0.386 12.505 -13.975 1.00 81.62 81 TRP A O 1
ATOM 592 N N . SER A 1 82 ? 1.311 11.646 -15.154 1.00 73.75 82 SER A N 1
ATOM 593 C CA . SER A 1 82 ? 2.336 12.065 -14.208 1.00 73.75 82 SER A CA 1
ATOM 594 C C . SER A 1 82 ? 2.518 13.561 -14.437 1.00 73.75 82 SER A C 1
ATOM 596 O O . SER A 1 82 ? 2.950 13.948 -15.519 1.00 73.75 82 SER A O 1
ATOM 598 N N . GLY A 1 83 ? 2.090 14.392 -13.482 1.00 78.00 83 GLY A N 1
ATOM 599 C CA . GLY A 1 83 ? 2.215 15.852 -13.567 1.00 78.00 83 GLY A CA 1
ATOM 600 C C . GLY A 1 83 ? 3.674 16.315 -13.681 1.00 78.00 83 GLY A C 1
ATOM 601 O O . GLY A 1 83 ? 4.566 15.532 -13.997 1.00 78.00 83 GLY A O 1
ATOM 602 N N . ALA A 1 84 ? 3.955 17.587 -13.385 1.00 74.62 84 ALA A N 1
ATOM 603 C CA . ALA A 1 84 ? 5.339 18.065 -13.340 1.00 74.62 84 ALA A CA 1
ATOM 604 C C . ALA A 1 84 ? 6.154 17.200 -12.358 1.00 74.62 84 ALA A C 1
ATOM 606 O O . ALA A 1 84 ? 5.887 17.164 -11.157 1.00 74.62 84 ALA A O 1
ATOM 607 N N . THR A 1 85 ? 7.081 16.406 -12.883 1.00 76.62 85 THR A N 1
ATOM 608 C CA . THR A 1 85 ? 7.811 15.394 -12.122 1.00 76.62 85 THR A CA 1
ATOM 609 C C . THR A 1 85 ? 9.143 15.132 -12.794 1.00 76.62 85 THR A C 1
ATOM 611 O O . THR A 1 85 ? 9.249 15.111 -14.018 1.00 76.62 85 THR A O 1
ATOM 614 N N . ASP A 1 86 ? 10.153 14.908 -11.966 1.00 87.81 86 ASP A N 1
ATOM 615 C CA . ASP A 1 86 ? 11.444 14.408 -12.400 1.00 87.81 86 ASP A CA 1
ATOM 616 C C . ASP A 1 86 ? 11.298 12.961 -12.908 1.00 87.81 86 ASP A C 1
ATOM 618 O O . ASP A 1 86 ? 10.903 12.052 -12.167 1.00 87.81 86 ASP A O 1
ATOM 622 N N . ALA A 1 87 ? 11.541 12.770 -14.206 1.00 87.69 87 ALA A N 1
ATOM 623 C CA . ALA A 1 87 ? 11.286 11.505 -14.887 1.00 87.69 87 ALA A CA 1
ATOM 624 C C . ALA A 1 87 ? 12.172 10.366 -14.360 1.00 87.69 87 ALA A C 1
ATOM 626 O O . ALA A 1 87 ? 11.700 9.235 -14.243 1.00 87.69 87 ALA A O 1
ATOM 627 N N . GLU A 1 88 ? 13.421 10.667 -14.002 1.00 90.12 88 GLU A N 1
ATOM 628 C CA . GLU A 1 88 ? 14.378 9.691 -13.479 1.00 90.12 88 GLU A CA 1
ATOM 629 C C . GLU A 1 88 ? 13.923 9.169 -12.113 1.00 90.12 88 GLU A C 1
ATOM 631 O O . GLU A 1 88 ? 13.765 7.962 -11.916 1.00 90.12 88 GLU A O 1
ATOM 636 N N . ASN A 1 89 ? 13.580 10.079 -11.201 1.00 90.50 89 ASN A N 1
ATOM 637 C CA . ASN 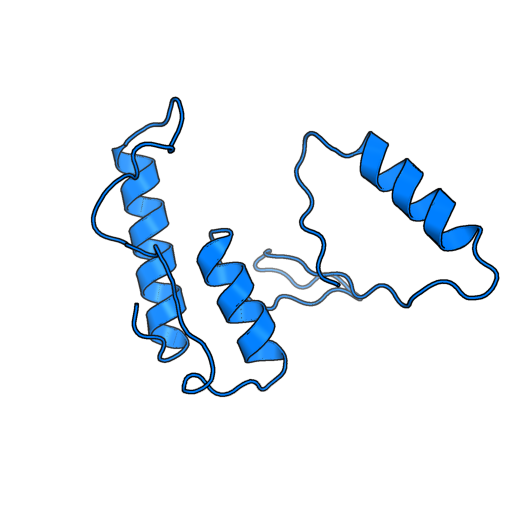A 1 89 ? 13.026 9.725 -9.902 1.00 90.50 89 ASN A CA 1
ATOM 638 C C . ASN A 1 89 ? 11.727 8.933 -10.047 1.00 90.50 89 ASN A C 1
ATOM 640 O O . ASN A 1 89 ? 11.516 7.953 -9.333 1.00 90.50 89 ASN A O 1
ATOM 644 N N . LYS A 1 90 ? 10.838 9.318 -10.970 1.00 90.12 90 LYS A N 1
ATOM 645 C CA . LYS A 1 90 ? 9.584 8.588 -11.193 1.00 90.12 90 LYS A CA 1
ATOM 646 C C . LYS A 1 90 ? 9.836 7.162 -11.672 1.00 90.12 90 LYS A C 1
ATOM 648 O O . LYS A 1 90 ? 9.208 6.250 -11.141 1.00 90.12 90 LYS A O 1
ATOM 653 N N . LEU A 1 91 ? 10.759 6.964 -12.611 1.00 92.44 91 LEU A N 1
ATOM 654 C CA . LEU A 1 91 ? 11.158 5.632 -13.064 1.00 92.44 91 LEU A CA 1
ATOM 655 C C . LEU A 1 91 ? 11.756 4.810 -11.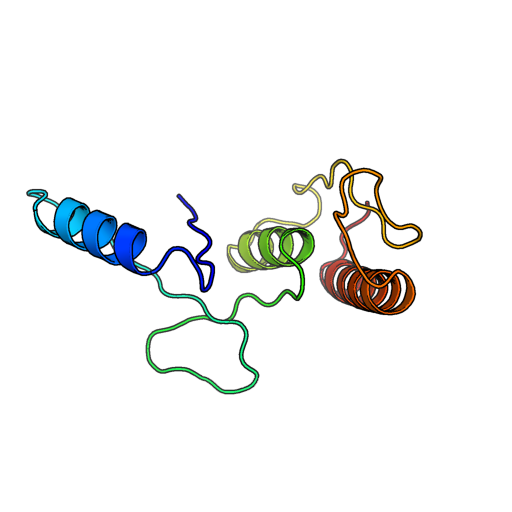920 1.00 92.44 91 LEU A C 1
ATOM 657 O O . LEU A 1 91 ? 11.352 3.668 -11.726 1.00 92.44 91 LEU A O 1
ATOM 661 N N . ALA A 1 92 ? 12.619 5.393 -11.086 1.00 93.62 92 ALA A N 1
ATOM 662 C CA . ALA A 1 92 ? 13.154 4.701 -9.913 1.00 93.62 92 ALA A CA 1
ATOM 663 C C . ALA A 1 92 ? 12.044 4.244 -8.945 1.00 93.62 92 ALA A C 1
ATOM 665 O O . ALA A 1 92 ? 12.089 3.129 -8.425 1.00 93.62 92 ALA A O 1
ATOM 666 N N . LYS A 1 93 ? 11.002 5.065 -8.739 1.00 92.44 93 LYS A N 1
ATOM 667 C CA . LYS A 1 93 ? 9.825 4.678 -7.940 1.00 92.44 93 LYS A CA 1
ATOM 668 C C . LYS A 1 93 ? 9.048 3.518 -8.571 1.00 92.44 93 LYS A C 1
ATOM 670 O O . LYS A 1 93 ? 8.589 2.634 -7.854 1.00 92.44 93 LYS A O 1
ATOM 675 N N . LEU A 1 94 ? 8.917 3.507 -9.895 1.00 93.75 94 LEU A N 1
ATOM 676 C CA . LEU A 1 94 ? 8.261 2.425 -10.631 1.00 93.75 94 LEU A CA 1
ATOM 677 C C . LEU A 1 94 ? 9.048 1.107 -10.567 1.00 93.75 94 LEU A C 1
ATOM 679 O O . LEU A 1 94 ? 8.447 0.043 -10.479 1.00 93.75 94 LEU A O 1
ATOM 683 N N . GLN A 1 95 ? 10.378 1.168 -10.521 1.00 95.56 95 GLN A N 1
ATOM 684 C CA . GLN A 1 95 ? 11.222 -0.012 -10.300 1.00 95.56 95 GLN A CA 1
ATOM 685 C C . GLN A 1 95 ? 11.085 -0.573 -8.876 1.00 95.56 95 GLN A C 1
ATOM 687 O O . GLN A 1 95 ? 11.229 -1.773 -8.659 1.00 95.56 95 GLN A O 1
ATOM 692 N N . TRP A 1 96 ? 10.782 0.269 -7.884 1.00 95.31 96 TRP A N 1
ATOM 693 C CA . TRP A 1 96 ? 10.412 -0.214 -6.551 1.00 95.31 96 TRP A CA 1
ATOM 694 C C . TRP A 1 96 ? 9.047 -0.896 -6.540 1.00 95.31 96 TRP A C 1
ATOM 696 O O . TRP A 1 96 ? 8.926 -1.969 -5.957 1.00 95.31 96 TRP A O 1
ATOM 706 N N . MET A 1 97 ? 8.055 -0.311 -7.218 1.00 95.56 97 MET A N 1
ATOM 707 C CA . MET A 1 97 ? 6.741 -0.934 -7.401 1.00 95.56 97 MET A CA 1
ATOM 708 C C . MET A 1 97 ? 6.877 -2.325 -8.039 1.00 95.56 97 MET A C 1
ATOM 710 O O . MET A 1 97 ? 6.298 -3.277 -7.528 1.00 95.56 97 MET A O 1
ATOM 714 N N . ASP A 1 98 ? 7.684 -2.456 -9.097 1.00 96.19 98 ASP A N 1
ATOM 715 C CA . ASP A 1 98 ? 7.953 -3.738 -9.761 1.00 96.19 98 ASP A CA 1
ATOM 716 C C . ASP A 1 98 ? 8.482 -4.799 -8.789 1.00 96.19 98 ASP A C 1
ATOM 718 O O . ASP A 1 98 ? 7.918 -5.885 -8.671 1.00 96.19 98 ASP A O 1
ATOM 722 N N . LYS A 1 99 ? 9.505 -4.447 -8.001 1.00 96.44 99 LYS A N 1
ATOM 723 C CA . LYS A 1 99 ? 10.067 -5.342 -6.980 1.00 96.44 99 LYS A CA 1
ATOM 724 C C . LYS A 1 99 ? 9.020 -5.779 -5.961 1.00 96.44 99 LYS A C 1
ATOM 726 O O . LYS A 1 99 ? 8.962 -6.958 -5.627 1.00 96.44 99 LYS A O 1
ATOM 731 N N . VAL A 1 100 ? 8.203 -4.848 -5.464 1.00 96.19 100 VAL A N 1
ATOM 732 C CA . VAL A 1 100 ? 7.150 -5.157 -4.487 1.00 96.19 100 VAL A CA 1
ATOM 733 C C . VAL A 1 100 ? 6.119 -6.107 -5.091 1.00 96.19 100 VAL A C 1
ATOM 735 O O . VAL A 1 100 ? 5.830 -7.134 -4.483 1.00 96.19 100 VAL A O 1
ATOM 738 N N . LEU A 1 101 ? 5.605 -5.825 -6.290 1.00 96.56 101 LEU A N 1
ATOM 739 C CA . LEU A 1 101 ? 4.623 -6.692 -6.952 1.00 96.56 101 LEU A CA 1
ATOM 740 C C . LEU A 1 101 ? 5.197 -8.083 -7.248 1.00 96.56 101 LEU A C 1
ATOM 742 O O . LEU A 1 101 ? 4.507 -9.080 -7.031 1.00 96.56 101 LEU A O 1
ATOM 746 N N . GLY A 1 102 ? 6.479 -8.157 -7.614 1.00 96.62 102 GLY A N 1
ATOM 747 C CA . GLY A 1 102 ? 7.210 -9.414 -7.757 1.00 96.62 102 GLY A CA 1
ATOM 748 C C . GLY A 1 102 ? 7.233 -10.246 -6.471 1.00 96.62 102 GLY A C 1
ATOM 749 O O . GLY A 1 102 ? 6.998 -11.447 -6.525 1.00 96.62 102 GLY A O 1
ATOM 750 N N . THR A 1 103 ? 7.421 -9.632 -5.294 1.00 96.00 103 THR A N 1
ATOM 751 C CA . THR A 1 103 ? 7.349 -10.372 -4.011 1.00 96.00 103 THR A CA 1
ATOM 752 C C . THR A 1 103 ? 5.952 -10.875 -3.646 1.00 96.00 103 THR A C 1
ATOM 754 O O . THR A 1 103 ? 5.815 -11.698 -2.743 1.00 96.00 103 THR A O 1
ATOM 757 N N . LEU A 1 104 ? 4.911 -10.369 -4.312 1.00 96.19 104 LEU A N 1
ATOM 758 C CA . LEU A 1 104 ? 3.522 -10.765 -4.085 1.00 96.19 104 LEU A CA 1
ATOM 759 C C . LEU A 1 104 ? 3.030 -11.825 -5.079 1.00 96.19 104 LEU A C 1
ATOM 761 O O . LEU A 1 104 ? 1.874 -12.242 -4.944 1.00 96.19 104 LEU A O 1
ATOM 765 N N . ASP A 1 105 ? 3.884 -12.233 -6.026 1.00 95.75 105 ASP A N 1
ATOM 766 C CA . ASP A 1 105 ? 3.571 -13.086 -7.178 1.00 95.75 105 ASP A CA 1
ATOM 767 C C . ASP A 1 105 ? 2.456 -12.496 -8.065 1.00 95.75 105 ASP A C 1
ATOM 769 O O . ASP A 1 105 ? 1.544 -13.203 -8.495 1.00 95.75 105 ASP A O 1
ATOM 773 N N . LEU A 1 106 ? 2.487 -11.176 -8.291 1.00 95.19 106 LEU A N 1
ATOM 774 C CA . LEU A 1 106 ? 1.501 -10.476 -9.117 1.00 95.19 106 LEU A CA 1
ATOM 775 C C . LEU A 1 106 ? 2.054 -10.129 -10.498 1.00 95.19 106 LEU A C 1
ATOM 777 O O . LEU A 1 106 ? 3.046 -9.414 -10.624 1.00 95.19 106 LEU A O 1
ATOM 781 N N . GLU A 1 107 ? 1.341 -10.585 -11.525 1.00 90.50 107 GLU A N 1
ATOM 782 C CA . GLU A 1 107 ? 1.568 -10.222 -12.924 1.00 90.50 107 GLU A CA 1
ATOM 783 C C . GLU A 1 107 ? 0.736 -8.985 -13.299 1.00 90.50 107 GLU A C 1
ATOM 785 O O . GLU A 1 107 ? -0.378 -8.798 -12.789 1.00 90.50 107 GLU A O 1
ATOM 790 N N . TYR A 1 108 ? 1.282 -8.126 -14.165 1.00 88.81 108 TYR A N 1
ATOM 791 C CA . TYR A 1 108 ? 0.656 -6.864 -14.561 1.00 88.81 108 TYR A CA 1
ATOM 792 C C . TYR A 1 108 ? 1.123 -6.342 -15.923 1.00 88.81 108 TYR A C 1
ATOM 794 O O . TYR A 1 108 ? 2.241 -6.703 -16.354 1.00 88.81 108 TYR A O 1
#

Mean predicted aligned error: 4.29 Å